Protein AF-A0A2H5WT44-F1 (afdb_monomer_lite)

Sequence (121 aa):
MTRNGTIPGVSQTEDEREITFDIVAKSPTGRYFAIEVSFQVTTNSVIERKAGQAQSRYNKLHQLGHKIAYVIDGAGNLEREAALRTICEYSDCTAAFSPEELELLVKFLEQHGGDEDGTLE

Radius of gyration: 14.35 Å; chains: 1; bounding box: 29×36×39 Å

pLDDT: mean 83.46, std 14.17, range [35.59, 95.69]

Secondary structure (DSSP, 8-state):
-EEEEEEEEEESSTT--EEEEEEEEE-TTS-EEEEEEE-TT--HHHHHHHHHHHHHHHHHHHHTT-EEEEEETTGGG-S-HHHHHHHHHT-SEEE-SSHHHHHHHHHHHHHHHS-TT----

Structure (mmCIF, N/CA/C/O backbone):
data_AF-A0A2H5WT44-F1
#
_entry.id   AF-A0A2H5WT44-F1
#
loop_
_atom_site.group_PDB
_atom_site.id
_atom_site.type_symbol
_atom_site.label_atom_id
_atom_site.label_alt_id
_atom_site.label_comp_id
_atom_site.label_asym_id
_atom_site.label_entity_id
_atom_site.label_seq_id
_atom_site.pdbx_PDB_ins_code
_atom_site.Cartn_x
_atom_site.Cartn_y
_atom_site.Cartn_z
_atom_site.occupancy
_atom_site.B_iso_or_equiv
_atom_site.auth_seq_id
_atom_site.auth_comp_id
_atom_site.auth_asym_id
_atom_site.auth_atom_id
_atom_site.pdbx_PDB_model_num
ATOM 1 N N . MET A 1 1 ? -12.727 -7.910 2.362 1.00 82.81 1 MET A N 1
ATOM 2 C CA . MET A 1 1 ? -11.852 -7.071 1.513 1.00 82.81 1 MET A CA 1
ATOM 3 C C . MET A 1 1 ? -12.669 -6.501 0.368 1.00 82.81 1 MET A C 1
ATOM 5 O O . MET A 1 1 ? -13.545 -7.201 -0.130 1.00 82.81 1 MET A O 1
ATOM 9 N N . THR A 1 2 ? -12.369 -5.275 -0.050 1.00 90.56 2 THR A N 1
ATOM 10 C CA . THR A 1 2 ? -13.047 -4.555 -1.138 1.00 90.56 2 THR A CA 1
ATOM 11 C C . THR A 1 2 ? -12.015 -4.155 -2.188 1.00 90.56 2 THR A C 1
ATOM 13 O O . THR A 1 2 ? -10.960 -3.639 -1.834 1.00 90.56 2 THR A O 1
ATOM 16 N N . ARG A 1 3 ? -12.294 -4.402 -3.473 1.00 91.62 3 ARG A N 1
ATOM 17 C CA . ARG A 1 3 ? -11.449 -3.943 -4.593 1.00 91.62 3 ARG A CA 1
ATOM 18 C C . ARG A 1 3 ? -11.854 -2.533 -5.008 1.00 91.62 3 ARG A C 1
ATOM 20 O O . ARG A 1 3 ? -13.050 -2.250 -5.002 1.00 91.62 3 ARG A O 1
ATOM 27 N N . ASN A 1 4 ? -10.894 -1.700 -5.412 1.00 91.00 4 ASN A N 1
ATOM 28 C CA . ASN A 1 4 ? -11.108 -0.283 -5.736 1.00 91.00 4 ASN A CA 1
ATOM 29 C C . ASN A 1 4 ? -11.903 0.425 -4.625 1.00 91.00 4 ASN A C 1
ATOM 31 O O . ASN A 1 4 ? -12.910 1.084 -4.881 1.00 91.00 4 ASN A O 1
ATOM 35 N N . GLY A 1 5 ? -11.503 0.174 -3.377 1.00 90.50 5 GLY A N 1
ATOM 36 C CA . GLY A 1 5 ? -12.227 0.602 -2.186 1.00 90.50 5 GLY A CA 1
ATOM 37 C C . GLY A 1 5 ? -11.738 1.944 -1.659 1.00 90.50 5 GLY A C 1
ATOM 38 O O . GLY A 1 5 ? -10.618 2.366 -1.942 1.00 90.50 5 GLY A O 1
ATOM 39 N N . THR A 1 6 ? -12.569 2.583 -0.846 1.00 93.56 6 THR A N 1
ATOM 40 C CA . THR A 1 6 ? -12.208 3.767 -0.064 1.00 93.56 6 THR A CA 1
ATOM 41 C C . THR A 1 6 ? -12.127 3.423 1.420 1.00 93.56 6 THR A C 1
ATOM 43 O O . THR A 1 6 ? -12.615 2.377 1.861 1.00 93.56 6 THR A O 1
ATOM 46 N N . ILE A 1 7 ? -11.464 4.285 2.191 1.00 91.06 7 ILE A N 1
ATOM 47 C CA . ILE A 1 7 ? -11.394 4.181 3.650 1.00 91.06 7 ILE A CA 1
ATOM 48 C C . ILE A 1 7 ? -12.067 5.426 4.244 1.00 91.06 7 ILE A C 1
ATOM 50 O O . ILE A 1 7 ? -11.625 6.535 3.926 1.00 91.06 7 ILE A O 1
ATOM 54 N N . PRO A 1 8 ? -13.082 5.259 5.116 1.00 89.19 8 PRO A N 1
ATOM 55 C CA . PRO A 1 8 ? -13.763 6.368 5.775 1.00 89.19 8 PRO A CA 1
ATOM 56 C C . PRO A 1 8 ? -12.805 7.349 6.447 1.00 89.19 8 PRO A C 1
ATOM 58 O O . PRO A 1 8 ? -11.962 6.950 7.248 1.00 89.19 8 PRO A O 1
ATOM 61 N N . GLY A 1 9 ? -12.945 8.635 6.125 1.00 85.94 9 GLY A N 1
ATOM 62 C CA . GLY A 1 9 ? -12.125 9.711 6.696 1.00 85.94 9 GLY A CA 1
ATOM 63 C C . GLY A 1 9 ? -10.752 9.901 6.040 1.00 85.94 9 GLY A C 1
ATOM 64 O O . GLY A 1 9 ? -10.016 10.809 6.425 1.00 85.94 9 GLY A O 1
ATOM 65 N N . VAL A 1 10 ? -10.400 9.100 5.027 1.00 88.19 10 VAL A N 1
ATOM 66 C CA . VAL A 1 10 ? -9.154 9.250 4.261 1.00 88.19 10 VAL A CA 1
ATOM 67 C C . VAL A 1 10 ? -9.458 9.898 2.910 1.00 88.19 10 VAL A C 1
ATOM 69 O O . VAL A 1 10 ? -9.705 9.206 1.926 1.00 88.19 10 VAL A O 1
ATOM 72 N N . SER A 1 11 ? -9.402 11.232 2.840 1.00 85.75 11 SER A N 1
ATOM 73 C CA . SER A 1 11 ? -9.749 12.003 1.628 1.00 85.75 11 SER A CA 1
ATOM 74 C C . SER A 1 11 ? -8.551 12.684 0.972 1.00 85.75 11 SER A C 1
ATOM 76 O O . SER A 1 11 ? -7.572 13.019 1.636 1.00 85.75 11 SER A O 1
ATOM 78 N N . GLN A 1 12 ? -8.584 12.868 -0.354 1.00 68.88 12 GLN A N 1
ATOM 79 C CA . GLN A 1 12 ? -7.476 13.434 -1.137 1.00 68.88 12 GLN A CA 1
ATOM 80 C C . GLN A 1 12 ? -7.317 14.946 -0.909 1.00 68.88 12 GLN A C 1
ATOM 82 O O . GLN A 1 12 ? -6.188 15.424 -0.784 1.00 68.88 12 GLN A O 1
ATOM 87 N N . THR A 1 13 ? -8.429 15.667 -0.790 1.00 67.81 13 THR A N 1
ATOM 88 C CA . THR A 1 13 ? -8.531 17.123 -0.600 1.00 67.81 13 THR A CA 1
ATOM 89 C C . THR A 1 13 ? -9.535 17.441 0.515 1.00 67.81 13 THR A C 1
ATOM 91 O O . THR A 1 13 ? -10.256 1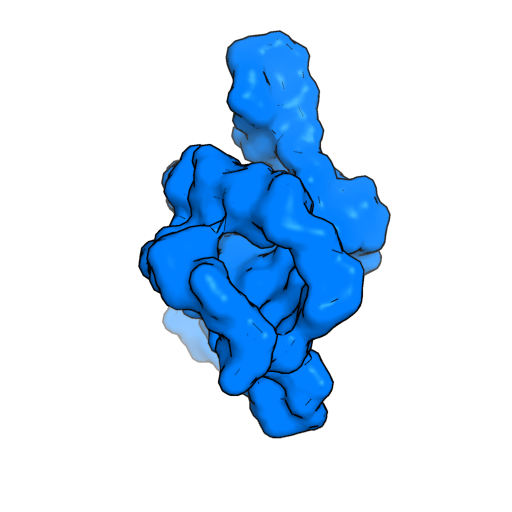6.551 0.959 1.00 67.81 13 THR A O 1
ATOM 94 N N . GLU A 1 14 ? -9.605 18.705 0.950 1.00 61.91 14 GLU A N 1
ATOM 95 C CA . GLU A 1 14 ? -10.660 19.201 1.862 1.00 61.91 14 GLU A CA 1
ATOM 96 C C . GLU A 1 14 ? -12.079 19.036 1.279 1.00 61.91 14 GLU A C 1
ATOM 98 O O . GLU A 1 14 ? -13.050 19.028 2.020 1.00 61.91 14 GLU A O 1
ATOM 103 N N . ASP A 1 15 ? -12.185 18.809 -0.036 1.00 61.47 15 ASP A N 1
ATOM 104 C CA . ASP A 1 15 ? -13.411 18.536 -0.809 1.00 61.47 15 ASP A CA 1
ATOM 105 C C . ASP A 1 15 ? -14.020 17.129 -0.551 1.00 61.47 15 ASP A C 1
ATOM 107 O O . ASP A 1 15 ? -14.714 16.572 -1.400 1.00 61.47 15 ASP A O 1
ATOM 111 N N . GLU A 1 16 ? -13.686 16.510 0.586 1.00 66.69 16 GLU A N 1
ATOM 112 C CA . GLU A 1 16 ? -14.190 15.232 1.127 1.00 66.69 16 GLU A CA 1
ATOM 113 C C . GLU A 1 16 ? -14.045 13.972 0.252 1.00 66.69 16 GLU A C 1
ATOM 115 O O . GLU A 1 16 ? -14.323 12.872 0.726 1.00 66.69 16 GLU A O 1
ATOM 120 N N . ARG A 1 17 ? -13.536 14.056 -0.984 1.00 78.94 17 ARG A N 1
ATOM 121 C CA . ARG A 1 17 ? -13.380 12.875 -1.853 1.00 78.94 17 ARG A CA 1
ATOM 122 C C . ARG A 1 17 ? -12.393 11.874 -1.274 1.00 78.94 17 ARG A C 1
ATOM 124 O O . ARG A 1 17 ? -11.184 12.127 -1.243 1.00 78.94 17 ARG A O 1
ATOM 131 N N . GLU A 1 18 ? -12.921 10.731 -0.862 1.00 85.31 18 GLU A N 1
ATOM 132 C CA . GLU A 1 18 ? -12.133 9.638 -0.312 1.00 85.31 18 GLU A CA 1
ATOM 133 C C . GLU A 1 18 ? -11.120 9.108 -1.332 1.00 85.31 18 GLU A C 1
ATOM 135 O O . GLU A 1 18 ? -11.389 9.004 -2.533 1.00 85.31 18 GLU A O 1
ATOM 140 N N . ILE A 1 19 ? -9.931 8.769 -0.844 1.00 88.75 19 ILE A N 1
ATOM 141 C CA . ILE A 1 19 ? -8.877 8.168 -1.650 1.00 88.75 19 ILE A CA 1
ATOM 142 C C . ILE A 1 19 ? -9.297 6.739 -1.988 1.00 88.75 19 ILE A C 1
ATOM 144 O O . ILE A 1 19 ? -9.630 5.949 -1.105 1.00 88.75 19 ILE A O 1
ATOM 148 N N . THR A 1 20 ? -9.254 6.402 -3.275 1.00 91.19 20 THR A N 1
ATOM 149 C CA . THR A 1 20 ? -9.430 5.025 -3.734 1.00 91.19 20 THR A CA 1
ATOM 150 C C . THR A 1 20 ? -8.099 4.284 -3.693 1.00 91.19 20 THR A C 1
ATOM 152 O O . THR A 1 20 ? -7.085 4.791 -4.182 1.00 91.19 20 THR A O 1
ATOM 155 N N . PHE A 1 21 ? -8.134 3.073 -3.149 1.00 93.12 21 PHE A N 1
ATOM 156 C CA . PHE A 1 21 ? -7.023 2.131 -3.116 1.00 93.12 21 PHE A CA 1
ATOM 157 C C . PHE A 1 21 ? -7.364 0.886 -3.932 1.00 93.12 21 PHE A C 1
ATOM 159 O O . PHE A 1 21 ? -8.533 0.494 -4.004 1.00 93.12 21 PHE A O 1
ATOM 166 N N . ASP A 1 22 ? -6.351 0.238 -4.512 1.00 92.38 22 ASP A N 1
ATOM 167 C CA . ASP A 1 22 ? -6.552 -0.975 -5.321 1.00 92.38 22 ASP A CA 1
ATOM 168 C C . ASP A 1 22 ? -7.305 -2.057 -4.521 1.00 92.38 22 ASP A C 1
ATOM 170 O O . ASP A 1 22 ? -8.256 -2.672 -5.017 1.00 92.38 22 ASP A O 1
ATOM 174 N N . ILE A 1 23 ? -6.923 -2.259 -3.255 1.00 94.56 23 ILE A N 1
ATOM 175 C CA . ILE A 1 23 ? -7.599 -3.155 -2.314 1.00 94.56 23 ILE A CA 1
ATOM 176 C C . ILE A 1 23 ? -7.673 -2.491 -0.934 1.00 94.56 23 ILE A C 1
ATOM 178 O O . ILE A 1 23 ? -6.712 -1.896 -0.454 1.00 94.56 23 ILE A O 1
ATOM 182 N N . VAL A 1 24 ? -8.815 -2.645 -0.266 1.00 95.19 24 VAL A N 1
ATOM 183 C CA . VAL A 1 24 ? -9.013 -2.273 1.139 1.00 95.19 24 VAL A CA 1
ATOM 184 C C . VAL A 1 24 ? -9.393 -3.513 1.943 1.00 95.19 24 VAL A C 1
ATOM 186 O O . VAL A 1 24 ? -10.373 -4.206 1.639 1.00 95.19 24 VAL A O 1
ATOM 189 N N . ALA A 1 25 ? -8.630 -3.798 2.992 1.00 93.50 25 ALA A N 1
ATOM 190 C CA . ALA A 1 25 ? -8.973 -4.785 4.007 1.00 93.50 25 ALA A CA 1
ATOM 191 C C . ALA A 1 25 ? -9.381 -4.085 5.306 1.00 93.50 25 ALA A C 1
ATOM 193 O O . ALA A 1 25 ? -8.936 -2.977 5.589 1.00 93.50 25 ALA A O 1
ATOM 194 N N . LYS A 1 26 ? -10.238 -4.738 6.090 1.00 93.31 26 LYS A N 1
ATOM 195 C CA . LYS A 1 26 ? -10.661 -4.274 7.410 1.00 93.31 26 LYS A CA 1
ATOM 196 C C . LYS A 1 26 ? -10.472 -5.424 8.388 1.00 93.31 26 LYS A C 1
ATOM 198 O O . LYS A 1 26 ? -10.946 -6.523 8.099 1.00 93.31 26 LYS A O 1
ATOM 203 N N . SER A 1 27 ? -9.778 -5.181 9.493 1.00 90.00 27 SER A N 1
ATOM 204 C CA . SER A 1 27 ? -9.652 -6.155 10.573 1.00 90.00 27 SER A CA 1
ATOM 205 C C . SER A 1 27 ? -10.958 -6.290 11.364 1.00 90.00 27 SER A C 1
ATOM 207 O O . SER A 1 27 ? -11.795 -5.378 11.333 1.00 90.00 27 SER A O 1
ATOM 209 N N . PRO A 1 28 ? -11.124 -7.378 12.136 1.00 85.75 28 PRO A N 1
ATOM 210 C CA . PRO A 1 28 ? -12.213 -7.502 13.107 1.00 85.75 28 PRO A CA 1
ATOM 211 C C . PRO A 1 28 ? -12.260 -6.338 14.110 1.00 85.75 28 PRO A C 1
ATOM 213 O O . PRO A 1 28 ? -13.340 -5.870 14.460 1.00 85.75 28 PRO A O 1
ATOM 216 N N . THR A 1 29 ? -11.093 -5.802 14.480 1.00 85.44 29 THR A N 1
ATOM 217 C CA . THR A 1 29 ? -10.917 -4.662 15.400 1.00 85.44 29 THR A CA 1
ATOM 218 C C . THR A 1 29 ? -11.247 -3.300 14.779 1.00 85.44 29 THR A C 1
ATOM 220 O O . THR A 1 29 ? -11.234 -2.274 15.453 1.00 85.44 29 THR A O 1
ATOM 223 N N . GLY A 1 30 ? -11.565 -3.260 13.481 1.00 87.75 30 GLY A N 1
ATOM 224 C CA . GLY A 1 30 ? -11.973 -2.045 12.780 1.00 87.75 30 GLY A CA 1
ATOM 225 C C . GLY A 1 30 ? -10.840 -1.245 12.133 1.00 87.75 30 GLY A C 1
ATOM 226 O O . GLY A 1 30 ? -11.122 -0.211 11.526 1.00 87.75 30 GLY A O 1
ATOM 227 N N . ARG A 1 31 ? -9.591 -1.723 12.189 1.00 91.94 31 ARG A N 1
ATOM 228 C CA . ARG A 1 31 ? -8.442 -1.124 11.494 1.00 91.94 31 ARG A CA 1
ATOM 229 C C . ARG A 1 31 ? -8.513 -1.411 9.995 1.00 91.94 31 ARG A C 1
ATOM 231 O O . ARG A 1 31 ? -8.768 -2.541 9.582 1.00 91.94 31 ARG A O 1
ATOM 238 N N . TYR A 1 32 ? -8.252 -0.396 9.174 1.00 94.88 32 TYR A N 1
ATOM 239 C CA . TYR A 1 32 ? -8.163 -0.564 7.726 1.00 94.88 32 TYR A CA 1
ATOM 240 C C . TYR A 1 32 ? -6.718 -0.750 7.260 1.00 94.88 32 TYR A C 1
ATOM 242 O O . TYR A 1 32 ? -5.783 -0.156 7.803 1.00 94.88 32 TYR A O 1
ATOM 250 N N . PHE A 1 33 ? -6.569 -1.544 6.204 1.00 95.56 33 PHE A N 1
ATOM 251 C CA . PHE A 1 33 ? -5.333 -1.726 5.457 1.00 95.56 33 PHE A CA 1
ATOM 252 C C . PHE A 1 33 ? -5.591 -1.362 4.003 1.00 95.56 33 PHE A C 1
ATOM 254 O O . PHE A 1 33 ? -6.378 -2.026 3.321 1.00 95.56 33 PHE A O 1
ATOM 261 N N . ALA A 1 34 ? -4.937 -0.307 3.537 1.00 95.44 34 ALA A N 1
ATOM 262 C CA . ALA A 1 34 ? -4.854 0.005 2.121 1.00 95.44 34 ALA A CA 1
ATOM 263 C C . ALA A 1 34 ? -3.759 -0.854 1.486 1.00 95.44 34 ALA A C 1
ATOM 265 O O . ALA A 1 34 ? -2.654 -0.930 2.014 1.00 95.44 34 ALA A O 1
ATOM 266 N N . ILE A 1 35 ? -4.046 -1.489 0.356 1.00 95.25 35 ILE A N 1
ATOM 267 C CA . ILE A 1 35 ? -3.068 -2.283 -0.385 1.00 95.25 35 ILE A CA 1
ATOM 268 C C . ILE A 1 35 ? -3.058 -1.779 -1.824 1.00 95.25 35 ILE A C 1
ATOM 270 O O . ILE A 1 35 ? -4.088 -1.760 -2.499 1.00 95.25 35 ILE A O 1
ATOM 274 N N . GLU A 1 36 ? -1.885 -1.364 -2.280 1.00 93.31 36 GLU A N 1
ATOM 275 C CA . GLU A 1 36 ? -1.634 -0.844 -3.621 1.00 93.31 36 GLU A CA 1
ATOM 276 C C . GLU A 1 36 ? -0.771 -1.830 -4.402 1.00 93.31 36 GLU A C 1
ATOM 278 O O . GLU A 1 36 ? 0.262 -2.278 -3.917 1.00 93.31 36 GLU A O 1
ATOM 283 N N . VAL A 1 37 ? -1.161 -2.153 -5.632 1.00 89.75 37 VAL A N 1
ATOM 284 C CA . VAL A 1 37 ? -0.475 -3.159 -6.450 1.00 89.75 37 VAL A CA 1
ATOM 285 C C . VAL A 1 37 ? 0.157 -2.493 -7.670 1.00 89.75 37 VAL A C 1
ATOM 287 O O . VAL A 1 37 ? -0.459 -1.655 -8.330 1.00 89.75 37 VAL A O 1
ATOM 290 N N . SER A 1 38 ? 1.412 -2.822 -7.968 1.00 86.19 38 SER A N 1
ATOM 291 C CA . SER A 1 38 ? 2.159 -2.302 -9.119 1.00 86.19 38 SER A CA 1
ATOM 292 C C . SER A 1 38 ? 2.940 -3.432 -9.790 1.00 86.19 38 SER A C 1
ATOM 294 O O . SER A 1 38 ? 3.618 -4.192 -9.110 1.00 86.19 38 SER A O 1
ATOM 296 N N . PHE A 1 39 ? 2.864 -3.545 -11.119 1.00 74.81 39 PHE A N 1
ATOM 297 C CA . PHE A 1 39 ? 3.500 -4.630 -11.887 1.00 74.81 39 PHE A CA 1
ATOM 298 C C . PHE A 1 39 ? 4.599 -4.126 -12.832 1.00 74.81 39 PHE A C 1
ATOM 300 O O . PHE A 1 39 ? 4.599 -2.960 -13.214 1.00 74.81 39 PHE A O 1
ATOM 307 N N . GLN A 1 40 ? 5.481 -5.010 -13.299 1.00 58.62 40 GLN A N 1
ATOM 308 C CA . GLN A 1 40 ? 6.625 -4.692 -14.171 1.00 58.62 40 GLN A CA 1
ATOM 309 C C . GLN A 1 40 ? 6.252 -4.011 -15.511 1.00 58.62 40 GLN A C 1
ATOM 311 O O . GLN A 1 40 ? 7.064 -3.300 -16.096 1.00 58.62 40 GLN A O 1
ATOM 316 N N . VAL A 1 41 ? 5.005 -4.174 -15.976 1.00 59.88 41 VAL A N 1
ATOM 317 C CA . VAL A 1 41 ? 4.444 -3.503 -17.172 1.00 59.88 41 VAL A CA 1
ATOM 318 C C . VAL A 1 41 ? 3.843 -2.120 -16.884 1.00 59.88 41 VAL A C 1
ATOM 320 O O . VAL A 1 41 ? 3.281 -1.476 -17.770 1.00 59.88 41 VAL A O 1
ATOM 323 N N . THR A 1 42 ? 3.922 -1.658 -15.639 1.00 69.81 42 THR A N 1
ATOM 324 C CA . THR A 1 42 ? 3.369 -0.371 -15.221 1.00 69.81 42 THR A CA 1
ATOM 325 C C . THR A 1 42 ? 4.171 0.766 -15.848 1.00 69.81 42 THR A C 1
ATOM 327 O O . THR A 1 42 ? 5.400 0.791 -15.788 1.00 69.81 42 THR A O 1
ATOM 330 N N . THR A 1 43 ? 3.479 1.735 -16.449 1.00 71.81 43 THR A N 1
ATOM 331 C CA . THR A 1 43 ? 4.134 2.884 -17.080 1.00 71.81 43 THR A CA 1
ATOM 332 C C . THR A 1 43 ? 4.882 3.728 -16.045 1.00 71.81 43 THR A C 1
ATOM 334 O O . THR A 1 43 ? 4.463 3.836 -14.890 1.00 71.81 43 THR A O 1
ATOM 337 N N . ASN A 1 44 ? 5.957 4.403 -16.470 1.00 75.12 44 ASN A N 1
ATOM 338 C CA . ASN A 1 44 ? 6.756 5.308 -15.628 1.00 75.12 44 ASN A CA 1
ATOM 339 C C . ASN A 1 44 ? 5.859 6.297 -14.877 1.00 75.12 44 ASN A C 1
ATOM 341 O O . ASN A 1 44 ? 6.011 6.502 -13.680 1.00 75.12 44 ASN A O 1
ATOM 345 N N . SER A 1 45 ? 4.866 6.844 -15.578 1.00 79.88 45 SER A N 1
ATOM 346 C CA . SER A 1 45 ? 3.908 7.802 -15.032 1.00 79.88 45 SER A CA 1
ATOM 347 C C . SER A 1 45 ? 3.081 7.257 -13.868 1.00 79.88 45 SER A C 1
ATOM 349 O O . SER A 1 45 ? 2.726 8.023 -12.977 1.00 79.88 45 SER A O 1
ATOM 351 N N . VAL A 1 46 ? 2.765 5.960 -13.840 1.00 81.94 46 VAL A N 1
ATOM 352 C CA . VAL A 1 46 ? 1.984 5.370 -12.747 1.00 81.94 46 VAL A CA 1
ATOM 353 C C . VAL A 1 46 ? 2.860 5.152 -11.517 1.00 81.94 46 VAL A C 1
ATOM 355 O O . VAL A 1 46 ? 2.408 5.469 -10.419 1.00 81.94 46 VAL A O 1
ATOM 358 N N . ILE A 1 47 ? 4.101 4.686 -11.686 1.00 83.00 47 ILE A N 1
ATOM 359 C CA . ILE A 1 47 ? 5.047 4.528 -10.569 1.00 83.00 47 ILE A CA 1
ATOM 360 C C . ILE A 1 47 ? 5.382 5.887 -9.948 1.00 83.00 47 ILE A C 1
ATOM 362 O O . ILE A 1 47 ? 5.248 6.046 -8.739 1.00 83.00 47 ILE A O 1
ATOM 366 N N . GLU A 1 48 ? 5.702 6.893 -10.764 1.00 86.25 48 GLU A N 1
ATOM 367 C CA . GLU A 1 48 ? 5.960 8.261 -10.291 1.00 86.25 48 GLU A CA 1
ATOM 368 C C . GLU A 1 48 ? 4.735 8.861 -9.589 1.00 86.25 48 GLU A C 1
ATOM 370 O O . GLU A 1 48 ? 4.848 9.483 -8.534 1.00 86.25 48 GLU A O 1
ATOM 375 N N . ARG A 1 49 ? 3.528 8.621 -10.120 1.00 87.00 49 ARG A N 1
ATOM 376 C CA . ARG A 1 49 ? 2.285 9.063 -9.476 1.00 87.00 49 ARG A CA 1
ATOM 377 C C . ARG A 1 49 ? 2.076 8.394 -8.119 1.00 87.00 49 ARG A C 1
ATOM 379 O O . ARG A 1 49 ? 1.679 9.078 -7.180 1.00 87.00 49 ARG A O 1
ATOM 386 N N . LYS A 1 50 ? 2.300 7.080 -8.008 1.00 87.56 50 LYS A N 1
ATOM 387 C CA . LYS A 1 50 ? 2.171 6.358 -6.733 1.00 87.56 50 LYS A CA 1
ATOM 388 C C . LYS A 1 50 ? 3.222 6.847 -5.732 1.00 87.56 50 LYS A C 1
ATOM 390 O O . LYS A 1 50 ? 2.853 7.186 -4.613 1.00 87.56 50 LYS A O 1
ATOM 395 N N . ALA A 1 51 ? 4.475 7.015 -6.155 1.00 88.69 51 ALA A N 1
ATOM 396 C CA . ALA A 1 51 ? 5.543 7.576 -5.328 1.00 88.69 51 ALA A CA 1
ATOM 397 C C . ALA A 1 51 ? 5.217 8.993 -4.829 1.00 88.69 51 ALA A C 1
ATOM 399 O O . ALA A 1 51 ? 5.280 9.251 -3.629 1.00 88.69 51 ALA A O 1
ATOM 400 N N . GLY A 1 52 ? 4.756 9.883 -5.713 1.00 89.56 52 GLY A N 1
ATOM 401 C CA . GLY A 1 52 ? 4.348 11.244 -5.351 1.00 89.56 52 GLY A CA 1
ATOM 402 C C . GLY A 1 52 ? 3.151 11.313 -4.394 1.00 89.56 52 GLY A C 1
ATOM 403 O O . GLY A 1 52 ? 2.946 12.331 -3.738 1.00 89.56 52 GLY A O 1
ATOM 404 N N . GLN A 1 53 ? 2.361 10.241 -4.284 1.00 90.38 53 GLN A N 1
ATOM 405 C CA . GLN A 1 53 ? 1.223 10.151 -3.363 1.00 90.38 53 GLN A CA 1
ATOM 406 C C . GLN A 1 53 ? 1.531 9.357 -2.087 1.00 90.38 53 GLN A C 1
ATOM 408 O O . GLN A 1 53 ? 0.763 9.460 -1.126 1.00 90.38 53 GLN A O 1
ATOM 413 N N . ALA A 1 54 ? 2.620 8.584 -2.059 1.00 91.88 54 ALA A N 1
ATOM 414 C CA . ALA A 1 54 ? 2.895 7.605 -1.013 1.00 91.88 54 ALA A CA 1
ATOM 415 C C . ALA A 1 54 ? 2.961 8.252 0.377 1.00 91.88 54 ALA A C 1
ATOM 417 O O . ALA A 1 54 ? 2.220 7.848 1.271 1.00 91.88 54 ALA A O 1
ATOM 418 N N . GLN A 1 55 ? 3.729 9.335 0.525 1.00 94.00 55 GLN A N 1
ATOM 419 C CA . GLN A 1 55 ? 3.858 10.060 1.794 1.00 94.00 55 GLN A CA 1
ATOM 420 C C . GLN A 1 55 ? 2.518 10.601 2.310 1.00 94.00 55 GLN A C 1
ATOM 422 O O . GLN A 1 55 ? 2.187 10.449 3.485 1.00 94.00 55 GLN A O 1
ATOM 427 N N . SER A 1 56 ? 1.719 11.226 1.438 1.00 92.06 56 SER A N 1
ATOM 428 C CA . SER A 1 56 ? 0.424 11.791 1.838 1.00 92.06 56 SER A CA 1
ATOM 429 C C . SER A 1 56 ? -0.544 10.702 2.301 1.00 92.06 56 SER A C 1
ATOM 431 O O . SER A 1 56 ? -1.202 10.859 3.329 1.00 92.06 56 SER A O 1
ATOM 433 N N . ARG A 1 57 ? -0.603 9.582 1.570 1.00 92.81 57 ARG A N 1
ATOM 434 C CA . ARG A 1 57 ? -1.449 8.429 1.907 1.00 92.81 57 ARG A CA 1
ATOM 435 C C . ARG A 1 57 ? -1.021 7.787 3.222 1.00 92.81 57 ARG A C 1
ATOM 437 O O . ARG A 1 57 ? -1.872 7.556 4.074 1.00 92.81 57 ARG A O 1
ATOM 444 N N . TYR A 1 58 ? 0.279 7.564 3.392 1.00 94.12 58 TYR A N 1
ATOM 445 C CA . TYR A 1 58 ? 0.866 7.020 4.612 1.00 94.12 58 TYR A CA 1
ATOM 446 C C . TYR A 1 58 ? 0.494 7.868 5.833 1.00 94.12 58 TYR A C 1
ATOM 448 O O . TYR A 1 58 ? -0.119 7.366 6.772 1.00 94.12 58 TYR A O 1
ATOM 456 N N . ASN A 1 59 ? 0.748 9.180 5.772 1.00 93.31 59 ASN A N 1
ATOM 457 C CA . ASN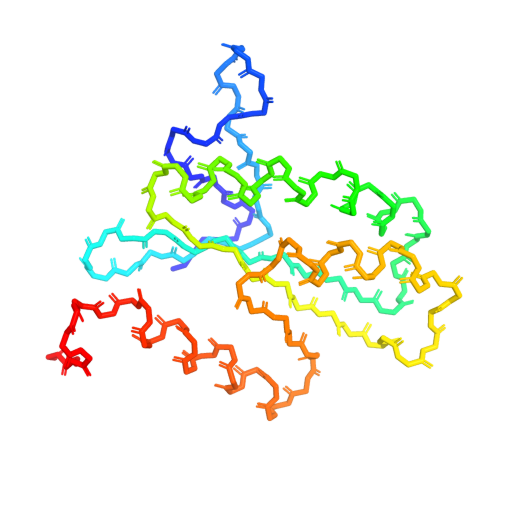 A 1 59 ? 0.449 10.095 6.873 1.00 93.31 59 ASN A CA 1
ATOM 458 C C . ASN A 1 59 ? -1.046 10.116 7.223 1.00 93.31 59 ASN A C 1
ATOM 460 O O . ASN A 1 59 ? -1.399 10.038 8.397 1.00 93.31 59 ASN A O 1
ATOM 464 N N . LYS A 1 60 ? -1.930 10.187 6.219 1.00 92.19 60 LYS A N 1
ATOM 465 C CA . LYS A 1 60 ? -3.387 10.209 6.436 1.00 92.19 60 LYS A CA 1
ATOM 466 C C . LYS A 1 60 ? -3.901 8.915 7.061 1.00 92.19 60 LYS A C 1
ATOM 468 O O . LYS A 1 60 ? -4.738 8.961 7.955 1.00 92.19 60 LYS A O 1
ATOM 473 N N . LEU A 1 61 ? -3.393 7.767 6.617 1.00 92.62 61 LEU A N 1
ATOM 474 C CA . LEU A 1 61 ? -3.776 6.476 7.187 1.00 92.62 61 LEU A CA 1
ATOM 475 C C . LEU A 1 61 ? -3.280 6.337 8.626 1.00 92.62 61 LEU A C 1
ATOM 477 O O . LEU A 1 61 ? -4.054 5.956 9.502 1.00 92.62 61 LEU A O 1
ATOM 481 N N . HIS A 1 62 ? -2.030 6.709 8.897 1.00 93.62 62 HIS A N 1
ATOM 482 C CA . HIS A 1 62 ? -1.454 6.605 10.240 1.00 93.62 62 HIS A CA 1
ATOM 483 C C . HIS A 1 62 ? -2.118 7.539 11.248 1.00 93.62 62 HIS A C 1
ATOM 485 O O . HIS A 1 62 ? -2.309 7.140 12.394 1.00 93.62 62 HIS A O 1
ATOM 491 N N . GLN A 1 63 ? -2.552 8.729 10.825 1.00 91.44 63 GLN A N 1
ATOM 492 C CA . GLN A 1 63 ? -3.342 9.638 11.666 1.00 91.44 63 GLN A CA 1
ATOM 493 C C . GLN A 1 63 ? -4.652 9.012 12.170 1.00 91.44 63 GLN A C 1
ATOM 495 O O . GLN A 1 63 ? -5.130 9.387 13.236 1.00 91.44 63 GLN A O 1
ATOM 500 N N . LEU A 1 64 ? -5.209 8.043 11.437 1.00 90.56 64 LEU A N 1
ATOM 501 C CA . LEU A 1 64 ? -6.426 7.311 11.804 1.00 90.56 64 LEU A CA 1
ATOM 502 C C . LEU A 1 64 ? -6.135 5.909 12.371 1.00 90.56 64 LEU A C 1
ATOM 504 O O . LEU A 1 64 ? -7.047 5.106 12.559 1.00 90.56 64 LEU A O 1
ATOM 508 N N . GLY A 1 6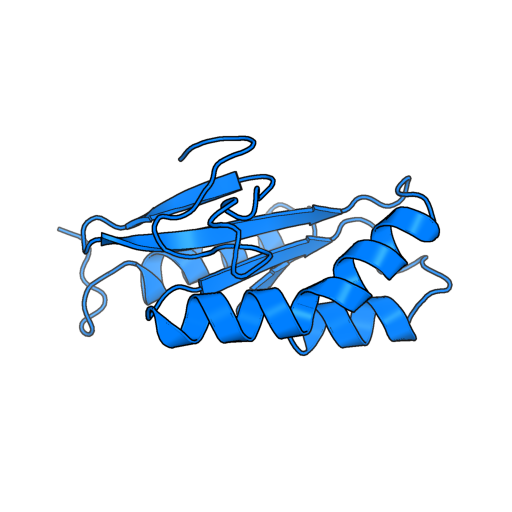5 ? -4.865 5.582 12.634 1.00 91.50 65 GLY A N 1
ATOM 509 C CA . GLY A 1 65 ? -4.457 4.265 13.131 1.00 91.50 65 GLY A CA 1
ATOM 510 C C . GLY A 1 65 ? -4.601 3.139 12.101 1.00 91.50 65 GLY A C 1
ATOM 511 O O . GLY A 1 65 ? -4.736 1.973 12.477 1.00 91.50 65 GLY A O 1
ATOM 512 N N . HIS A 1 66 ? -4.618 3.474 10.810 1.00 94.38 66 HIS A N 1
ATOM 513 C CA . HIS A 1 66 ? -4.675 2.550 9.675 1.00 94.38 66 HIS A CA 1
ATOM 514 C C . HIS A 1 66 ? -3.289 2.345 9.061 1.00 94.38 66 HIS A C 1
ATOM 516 O O . HIS A 1 66 ? -2.330 3.032 9.413 1.00 94.38 66 HIS A O 1
ATOM 522 N N . LYS A 1 67 ? -3.179 1.376 8.153 1.00 95.25 67 LYS A N 1
ATOM 523 C CA . LYS A 1 67 ? -1.903 0.938 7.577 1.00 95.25 67 LYS A CA 1
ATOM 524 C C . LYS A 1 67 ? -1.959 0.882 6.054 1.00 95.25 67 LYS A C 1
ATOM 526 O O . LYS A 1 67 ? -3.039 0.728 5.480 1.00 95.25 67 LYS A O 1
ATOM 531 N N . ILE A 1 68 ? -0.804 1.000 5.404 1.00 95.69 68 ILE A N 1
ATOM 532 C CA . ILE A 1 68 ? -0.670 0.872 3.950 1.00 95.69 68 ILE A CA 1
ATOM 533 C C . ILE A 1 68 ? 0.413 -0.132 3.575 1.00 95.69 68 ILE A C 1
ATOM 535 O O . ILE A 1 68 ? 1.514 -0.101 4.115 1.00 95.69 68 ILE A O 1
ATOM 539 N N . ALA A 1 69 ? 0.101 -0.995 2.616 1.00 95.44 69 ALA A N 1
ATOM 540 C CA . ALA A 1 69 ? 1.035 -1.940 2.033 1.00 95.44 69 ALA A CA 1
ATOM 541 C C . ALA A 1 69 ? 1.118 -1.761 0.514 1.00 95.44 69 ALA A C 1
ATOM 543 O O . ALA A 1 69 ? 0.138 -1.397 -0.142 1.00 95.44 69 ALA A O 1
ATOM 544 N N . TYR A 1 70 ? 2.285 -2.058 -0.049 1.00 93.12 70 TYR A N 1
ATOM 545 C CA . TYR A 1 70 ? 2.512 -2.048 -1.489 1.00 93.12 70 TYR A CA 1
ATOM 546 C C . TYR A 1 70 ? 2.976 -3.421 -1.961 1.00 93.12 70 TYR A C 1
ATOM 548 O O . TYR A 1 70 ? 3.945 -3.975 -1.452 1.00 93.12 70 TYR A O 1
ATOM 556 N N . VAL A 1 71 ? 2.306 -3.954 -2.976 1.00 91.75 71 VAL A N 1
ATOM 557 C CA . VAL A 1 71 ? 2.740 -5.157 -3.684 1.00 91.75 71 VAL A CA 1
ATOM 558 C C . VAL A 1 71 ? 3.378 -4.727 -4.995 1.00 91.75 71 VAL A C 1
ATOM 560 O O . VAL A 1 71 ? 2.711 -4.128 -5.841 1.00 91.75 71 VAL A O 1
ATOM 563 N N . ILE A 1 72 ? 4.671 -4.992 -5.156 1.00 87.56 72 ILE A N 1
ATOM 564 C CA . ILE A 1 72 ? 5.463 -4.536 -6.300 1.00 87.56 72 ILE A CA 1
ATOM 565 C C . ILE A 1 72 ? 6.082 -5.741 -6.996 1.00 87.56 72 ILE A C 1
ATOM 567 O O . ILE A 1 72 ? 7.040 -6.335 -6.511 1.00 87.56 72 ILE A O 1
ATOM 571 N N . ASP A 1 73 ? 5.564 -6.082 -8.168 1.00 81.69 73 ASP A N 1
ATOM 572 C CA . ASP A 1 73 ? 6.152 -7.124 -9.000 1.00 81.69 73 ASP A CA 1
ATOM 573 C C . ASP A 1 73 ? 7.223 -6.563 -9.941 1.00 81.69 73 ASP A C 1
ATOM 575 O O . ASP A 1 73 ? 7.068 -5.486 -10.527 1.00 81.69 73 ASP A O 1
ATOM 579 N N . GLY A 1 74 ? 8.302 -7.323 -10.125 1.00 68.75 74 GLY A N 1
ATOM 580 C CA . GLY A 1 74 ? 9.353 -6.991 -11.080 1.00 68.75 74 GLY A CA 1
ATOM 581 C C . GLY A 1 74 ? 10.306 -5.868 -10.659 1.00 68.75 74 GLY A C 1
ATOM 582 O O . GLY A 1 74 ? 10.945 -5.263 -11.524 1.00 68.75 74 GLY A O 1
ATOM 583 N N . ALA A 1 75 ? 10.444 -5.614 -9.351 1.00 60.81 75 ALA A N 1
ATOM 584 C CA . ALA A 1 75 ? 11.315 -4.577 -8.784 1.00 60.81 75 ALA A CA 1
ATOM 585 C C . ALA A 1 75 ? 12.786 -4.647 -9.250 1.00 60.81 75 ALA A C 1
ATOM 587 O O . ALA A 1 75 ? 13.462 -3.624 -9.305 1.00 60.81 75 ALA A O 1
ATOM 588 N N . GLY A 1 76 ? 13.266 -5.831 -9.650 1.00 55.00 76 GLY A N 1
ATOM 589 C CA . GLY A 1 76 ? 14.649 -6.057 -10.085 1.00 55.00 76 GLY A CA 1
ATOM 590 C C . GLY A 1 76 ? 15.027 -5.527 -11.477 1.00 55.00 76 GLY A C 1
ATOM 591 O O . GLY A 1 76 ? 16.194 -5.622 -11.835 1.00 55.00 76 GLY A O 1
ATOM 592 N N . ASN A 1 77 ? 14.086 -4.989 -12.268 1.00 53.50 77 ASN A N 1
ATOM 593 C CA . ASN A 1 77 ? 14.358 -4.485 -13.630 1.00 53.50 77 ASN A CA 1
ATOM 594 C C . ASN A 1 77 ? 13.820 -3.059 -13.874 1.00 53.50 77 ASN A C 1
ATOM 596 O O . ASN A 1 77 ? 13.521 -2.678 -15.005 1.00 53.50 77 ASN A O 1
ATOM 600 N N . LEU A 1 78 ? 13.612 -2.286 -12.805 1.00 58.53 78 LEU A N 1
ATOM 601 C CA . LEU A 1 78 ? 13.014 -0.956 -12.877 1.00 58.53 78 LEU A CA 1
ATOM 602 C C . LEU A 1 78 ? 14.100 0.124 -12.835 1.00 58.53 78 LEU A C 1
ATOM 604 O O . LEU A 1 78 ? 14.772 0.304 -11.829 1.00 58.53 78 LEU A O 1
ATOM 608 N N . GLU A 1 79 ? 14.191 0.929 -13.892 1.00 60.22 79 GLU A N 1
ATOM 609 C CA . GLU A 1 79 ? 15.094 2.092 -14.006 1.00 60.22 79 GLU A CA 1
ATOM 610 C C . GLU A 1 79 ? 14.756 3.254 -13.037 1.00 60.22 79 GLU A C 1
ATOM 612 O O . GLU A 1 79 ? 15.197 4.386 -13.228 1.00 60.22 79 GLU A O 1
ATOM 617 N N . ARG A 1 80 ? 13.892 3.027 -12.039 1.00 69.75 80 ARG A N 1
ATOM 618 C CA . ARG A 1 80 ? 13.263 4.060 -11.191 1.00 69.75 80 ARG A CA 1
ATOM 619 C C . ARG A 1 80 ? 13.433 3.753 -9.714 1.00 69.75 80 ARG A C 1
ATOM 621 O O . ARG A 1 80 ? 12.477 3.753 -8.940 1.00 69.75 80 ARG A O 1
ATOM 628 N N . GLU A 1 81 ? 14.685 3.537 -9.330 1.00 78.19 81 GLU A N 1
ATOM 629 C CA . GLU A 1 81 ? 15.085 3.307 -7.941 1.00 78.19 81 GLU A CA 1
ATOM 630 C C . GLU A 1 81 ? 14.577 4.410 -7.003 1.00 78.19 81 GLU A C 1
ATOM 632 O O . GLU A 1 81 ? 14.122 4.115 -5.904 1.00 78.19 81 GLU A O 1
ATOM 637 N N . ALA A 1 82 ? 14.581 5.674 -7.445 1.00 82.88 82 ALA A N 1
ATOM 638 C CA . ALA A 1 82 ? 14.128 6.800 -6.627 1.00 82.88 82 ALA A CA 1
ATOM 639 C C . ALA A 1 82 ? 12.637 6.706 -6.257 1.00 82.88 82 ALA A C 1
ATOM 641 O O . ALA A 1 82 ? 12.295 6.801 -5.080 1.00 82.88 82 ALA A O 1
ATOM 642 N N . ALA A 1 83 ? 11.762 6.471 -7.239 1.00 83.88 83 ALA A N 1
ATOM 643 C CA . ALA A 1 83 ? 10.324 6.364 -7.010 1.00 83.88 83 ALA A CA 1
ATOM 644 C C . ALA A 1 83 ? 9.971 5.126 -6.170 1.00 83.88 83 ALA A C 1
ATOM 646 O O . ALA A 1 83 ? 9.151 5.210 -5.256 1.00 83.88 8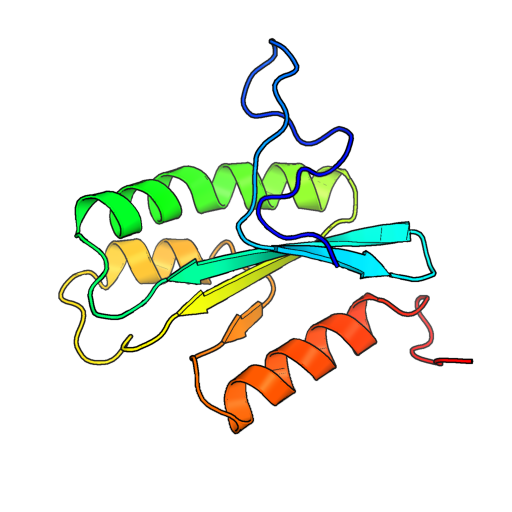3 ALA A O 1
ATOM 647 N N . LEU A 1 84 ? 10.631 3.991 -6.424 1.00 84.69 84 LEU A N 1
ATOM 648 C CA . LEU A 1 84 ? 10.469 2.783 -5.612 1.00 84.69 84 LEU A CA 1
ATOM 649 C C . LEU A 1 84 ? 10.929 3.000 -4.178 1.00 84.69 84 LEU A C 1
ATOM 651 O O . LEU A 1 84 ? 10.219 2.620 -3.255 1.00 84.69 84 LEU A O 1
ATOM 655 N N . ARG A 1 85 ? 12.074 3.659 -3.981 1.00 87.56 85 ARG A N 1
ATOM 656 C CA . ARG A 1 85 ? 12.577 3.984 -2.647 1.00 87.56 85 ARG A CA 1
ATOM 657 C C . ARG A 1 85 ? 11.574 4.831 -1.876 1.00 87.56 85 ARG A C 1
ATOM 659 O O . ARG A 1 85 ? 11.318 4.529 -0.720 1.00 87.56 85 ARG A O 1
ATOM 666 N N . THR A 1 86 ? 10.970 5.834 -2.513 1.00 89.88 86 THR A N 1
ATOM 667 C CA . THR A 1 86 ? 9.908 6.636 -1.891 1.00 89.88 86 THR A CA 1
ATOM 668 C C . THR A 1 86 ? 8.692 5.785 -1.526 1.00 89.88 86 THR A C 1
ATOM 670 O O . THR A 1 86 ? 8.163 5.935 -0.432 1.00 89.88 86 THR A O 1
ATOM 673 N N . ILE A 1 87 ? 8.254 4.872 -2.397 1.00 90.00 87 ILE A N 1
ATOM 674 C CA . ILE A 1 87 ? 7.145 3.961 -2.070 1.00 90.00 87 ILE A CA 1
ATOM 675 C C . ILE A 1 87 ? 7.504 3.089 -0.859 1.00 90.00 87 ILE A C 1
ATOM 677 O O . ILE A 1 87 ? 6.713 3.010 0.074 1.00 90.00 87 ILE A O 1
ATOM 681 N N . CYS A 1 88 ? 8.697 2.490 -0.844 1.00 88.69 88 CYS A N 1
ATOM 682 C CA . CYS A 1 88 ? 9.161 1.653 0.261 1.00 88.69 88 CYS A CA 1
ATOM 683 C C . CYS A 1 88 ? 9.313 2.433 1.577 1.00 88.69 88 CYS A C 1
ATOM 685 O O . CYS A 1 88 ? 9.020 1.886 2.633 1.00 88.69 88 CYS A O 1
ATOM 687 N N . GLU A 1 89 ? 9.754 3.694 1.525 1.00 92.62 89 GLU A N 1
ATOM 688 C CA . GLU A 1 89 ? 9.888 4.575 2.695 1.00 92.62 89 GLU A CA 1
ATOM 689 C C . GLU A 1 89 ? 8.525 4.917 3.318 1.00 92.62 89 GLU A C 1
ATOM 691 O O . GLU A 1 89 ? 8.414 5.035 4.535 1.00 92.62 89 GLU A O 1
ATOM 696 N N . TYR A 1 90 ? 7.480 5.032 2.493 1.00 94.56 90 TYR A N 1
ATOM 697 C CA . TYR A 1 90 ? 6.113 5.364 2.910 1.00 94.56 90 TYR A CA 1
ATOM 698 C C . TYR A 1 90 ? 5.159 4.170 2.771 1.00 94.56 90 TYR A C 1
ATOM 700 O O . TYR A 1 90 ? 4.037 4.295 2.267 1.00 94.56 90 TYR A O 1
ATOM 708 N N . SER A 1 91 ? 5.619 3.008 3.233 1.00 92.94 91 SER A N 1
ATOM 709 C CA . SER A 1 91 ? 4.891 1.741 3.253 1.00 92.94 91 SER A CA 1
ATOM 710 C C . SER A 1 91 ? 5.128 1.026 4.581 1.00 92.94 91 SER A C 1
ATOM 712 O O . SER A 1 91 ? 6.267 0.915 5.025 1.00 92.94 91 SER A O 1
ATOM 714 N N . ASP A 1 92 ? 4.071 0.514 5.217 1.00 95.19 92 ASP A N 1
ATOM 715 C CA . ASP A 1 92 ? 4.209 -0.337 6.407 1.00 95.19 92 ASP A CA 1
ATOM 716 C C . ASP A 1 92 ? 4.659 -1.761 6.043 1.00 95.19 92 ASP A C 1
ATOM 718 O O . ASP A 1 92 ? 5.269 -2.454 6.854 1.00 95.19 92 ASP A O 1
ATOM 722 N N . CYS A 1 93 ? 4.351 -2.208 4.823 1.00 93.62 93 CYS A N 1
ATOM 723 C CA . CYS A 1 93 ? 4.744 -3.510 4.302 1.00 93.62 93 CYS A CA 1
ATOM 724 C C . CYS A 1 93 ? 4.881 -3.433 2.783 1.00 93.62 93 CYS A C 1
ATOM 726 O O . CYS A 1 93 ? 3.923 -3.123 2.075 1.00 93.62 93 CYS A O 1
ATOM 728 N N . THR A 1 94 ? 6.074 -3.724 2.271 1.00 92.50 94 THR A N 1
ATOM 729 C CA . THR A 1 94 ? 6.298 -3.851 0.829 1.00 92.50 94 THR A CA 1
ATOM 730 C C . THR A 1 94 ? 6.638 -5.296 0.520 1.00 92.50 94 THR A C 1
ATOM 732 O O . THR A 1 94 ? 7.538 -5.843 1.149 1.00 92.50 94 THR A O 1
ATOM 735 N N . ALA A 1 95 ? 5.918 -5.896 -0.422 1.00 91.25 95 ALA A N 1
ATOM 736 C CA . ALA A 1 95 ? 6.062 -7.299 -0.792 1.00 91.25 95 ALA A CA 1
ATOM 737 C C . ALA A 1 95 ? 6.182 -7.441 -2.312 1.00 91.25 95 ALA A C 1
ATOM 739 O O . ALA A 1 95 ? 5.536 -6.702 -3.062 1.00 91.25 95 ALA A O 1
ATOM 740 N N . ALA A 1 96 ? 6.971 -8.399 -2.791 1.00 89.69 96 ALA A N 1
ATOM 741 C CA . ALA A 1 96 ? 6.919 -8.779 -4.203 1.00 89.69 96 ALA A CA 1
ATOM 742 C C . ALA A 1 96 ? 5.688 -9.648 -4.521 1.00 89.69 96 ALA A C 1
ATOM 744 O O .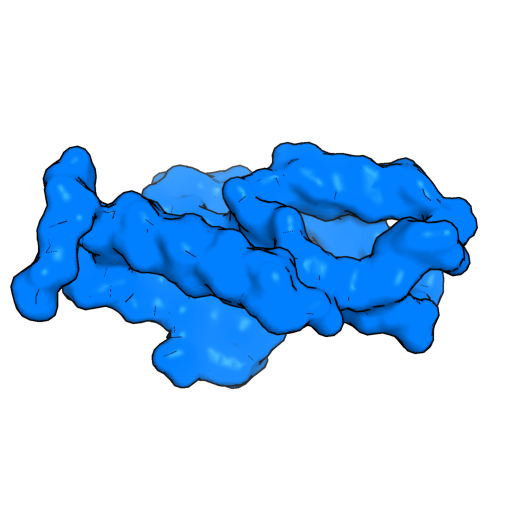 ALA A 1 96 ? 5.055 -10.222 -3.635 1.00 89.69 96 ALA A O 1
ATOM 745 N N . PHE A 1 97 ? 5.345 -9.789 -5.805 1.00 87.44 97 PHE A N 1
ATOM 746 C CA . PHE A 1 97 ? 4.286 -10.711 -6.237 1.00 87.44 97 PHE A CA 1
ATOM 747 C C . PHE A 1 97 ? 4.816 -12.148 -6.384 1.00 87.44 97 PHE A C 1
ATOM 749 O O . PHE A 1 97 ? 4.730 -12.770 -7.440 1.00 87.44 97 PHE A O 1
ATOM 756 N N . SER A 1 98 ? 5.391 -12.679 -5.306 1.00 89.25 98 SER A N 1
ATOM 757 C CA . SER A 1 98 ? 5.791 -14.082 -5.181 1.00 89.25 98 SER A CA 1
ATOM 758 C C . SER A 1 98 ? 5.019 -14.744 -4.033 1.00 89.25 98 SER A C 1
ATOM 760 O O . SER A 1 98 ? 4.581 -14.048 -3.117 1.00 89.25 98 SER A O 1
ATOM 762 N N . PRO A 1 99 ? 4.825 -16.076 -4.046 1.00 89.50 99 PRO A N 1
ATOM 763 C CA . PRO A 1 99 ? 4.103 -16.762 -2.973 1.00 89.50 99 PRO A CA 1
ATOM 764 C C . PRO A 1 99 ? 4.664 -16.470 -1.573 1.00 89.50 99 PRO A C 1
ATOM 766 O O . PRO A 1 99 ? 3.894 -16.217 -0.653 1.00 89.50 99 PRO A O 1
ATOM 769 N N . GLU A 1 100 ? 5.990 -16.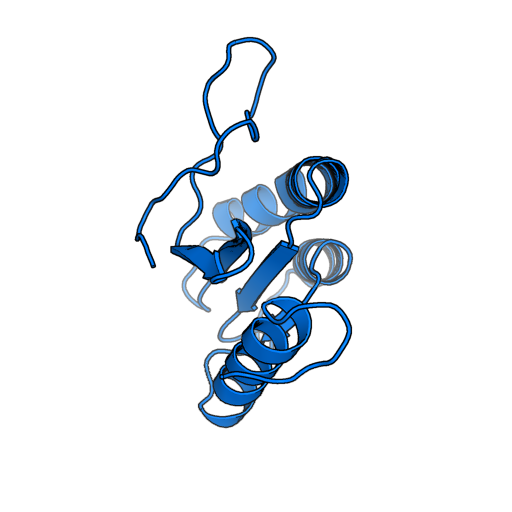448 -1.434 1.00 92.19 100 GLU A N 1
ATOM 770 C CA . GLU A 1 100 ? 6.691 -16.204 -0.166 1.00 92.19 100 GLU A CA 1
ATOM 771 C C . GLU A 1 100 ? 6.449 -14.780 0.358 1.00 92.19 100 GLU A C 1
ATOM 773 O O . GLU A 1 100 ? 6.145 -14.576 1.531 1.00 92.19 100 GLU A O 1
ATOM 778 N N . GLU A 1 101 ? 6.512 -13.788 -0.526 1.00 92.19 101 GLU A N 1
ATOM 779 C CA . GLU A 1 101 ? 6.322 -12.378 -0.177 1.00 92.19 101 GLU A CA 1
ATOM 780 C C . GLU A 1 101 ? 4.850 -12.050 0.101 1.00 92.19 101 GLU A C 1
ATOM 782 O O . GLU A 1 101 ? 4.527 -11.276 1.003 1.00 92.19 101 GLU A O 1
ATOM 787 N N . LEU A 1 102 ? 3.926 -12.688 -0.621 1.00 91.31 102 LEU A N 1
ATOM 788 C CA . LEU A 1 102 ? 2.501 -12.591 -0.319 1.00 91.31 102 LEU A CA 1
ATOM 789 C C . LEU A 1 102 ? 2.168 -13.226 1.037 1.00 91.31 102 LEU A C 1
ATOM 791 O O . LEU A 1 102 ? 1.293 -12.723 1.740 1.00 91.31 102 LEU A O 1
ATOM 795 N N . GLU A 1 103 ? 2.875 -14.280 1.446 1.00 93.75 103 GLU A N 1
ATOM 796 C CA . GLU A 1 103 ? 2.742 -14.838 2.793 1.00 93.75 103 GLU A CA 1
ATOM 797 C C . GLU A 1 103 ? 3.235 -13.851 3.865 1.00 93.75 103 GLU A C 1
ATOM 799 O O . GLU A 1 103 ? 2.603 -13.721 4.915 1.00 93.75 103 GLU A O 1
ATOM 804 N N . LEU A 1 104 ? 4.308 -13.094 3.598 1.00 93.06 104 LEU A N 1
ATOM 805 C CA . LEU A 1 104 ? 4.745 -12.001 4.478 1.00 93.06 104 LEU A CA 1
ATOM 806 C C . LEU A 1 104 ? 3.685 -10.903 4.590 1.00 93.06 104 LEU A C 1
ATOM 808 O O . LEU A 1 104 ? 3.425 -10.424 5.694 1.00 93.06 104 LEU A O 1
ATOM 812 N N . LEU A 1 105 ? 3.031 -10.543 3.482 1.00 93.06 105 LEU A N 1
ATOM 813 C CA . LEU A 1 105 ? 1.918 -9.594 3.505 1.00 93.06 105 LEU A CA 1
ATOM 814 C C . LEU A 1 105 ? 0.758 -10.115 4.362 1.00 93.06 105 LEU A C 1
ATOM 816 O O . LEU A 1 105 ? 0.212 -9.361 5.164 1.00 93.06 105 LEU A O 1
ATOM 820 N N . VAL A 1 106 ? 0.385 -11.391 4.231 1.00 92.12 106 VAL A N 1
ATOM 821 C CA . VAL A 1 106 ? -0.671 -11.994 5.063 1.00 92.12 106 VAL A CA 1
ATOM 822 C C . VAL A 1 106 ? -0.290 -11.934 6.541 1.00 92.12 106 VAL A C 1
ATOM 824 O O . VAL A 1 106 ? -1.067 -11.413 7.338 1.00 92.12 106 VAL A O 1
ATOM 827 N N . LYS A 1 107 ? 0.930 -12.352 6.897 1.00 92.94 107 LYS A N 1
ATOM 828 C CA . LYS A 1 107 ? 1.435 -12.281 8.278 1.00 92.94 107 LYS A CA 1
ATOM 829 C C . LYS A 1 107 ? 1.421 -10.855 8.819 1.00 92.94 107 LYS A C 1
ATOM 831 O O . LYS A 1 107 ? 1.033 -10.638 9.963 1.00 92.94 107 LYS A O 1
ATOM 836 N N . PHE A 1 108 ? 1.799 -9.875 8.000 1.00 93.69 108 PHE A N 1
ATOM 837 C CA . PHE A 1 108 ? 1.719 -8.464 8.364 1.00 93.69 108 PHE A CA 1
ATOM 838 C C . PHE A 1 108 ? 0.279 -8.046 8.693 1.00 93.69 108 PHE A C 1
ATOM 840 O O . PHE A 1 108 ? 0.051 -7.429 9.736 1.00 93.69 108 PHE A O 1
ATOM 847 N N . LEU A 1 109 ? -0.690 -8.397 7.839 1.00 91.25 109 LEU A N 1
ATOM 848 C CA . LEU A 1 109 ? -2.104 -8.074 8.048 1.00 91.25 109 LEU A CA 1
ATOM 849 C C . LEU A 1 109 ? -2.668 -8.740 9.308 1.00 91.25 109 LEU A C 1
ATOM 851 O O . LEU A 1 109 ? -3.451 -8.113 10.014 1.00 91.25 109 LEU A O 1
ATOM 855 N N . GLU A 1 110 ? -2.274 -9.977 9.603 1.00 90.00 110 GLU A N 1
ATOM 856 C CA . GLU A 1 110 ? -2.695 -10.698 10.810 1.00 90.00 110 GLU A CA 1
ATOM 857 C C . GLU A 1 110 ? -2.112 -10.060 12.076 1.00 90.00 110 GLU A C 1
ATOM 859 O O . GLU A 1 110 ? -2.862 -9.686 12.978 1.00 90.00 110 GLU A O 1
ATOM 864 N N . GLN A 1 111 ? -0.793 -9.839 12.110 1.00 88.38 111 GLN A N 1
ATOM 865 C CA . GLN A 1 111 ? -0.090 -9.246 13.256 1.00 88.38 111 GLN A CA 1
ATOM 866 C C . GLN A 1 111 ? -0.591 -7.845 13.600 1.00 88.38 111 GLN A C 1
ATOM 868 O O . GLN A 1 111 ? -0.654 -7.474 14.767 1.00 88.38 111 GLN A O 1
ATOM 873 N N . HIS A 1 112 ? -0.938 -7.055 12.586 1.00 86.81 112 HIS A N 1
ATOM 874 C CA . HIS A 1 112 ? -1.400 -5.685 12.780 1.00 86.81 112 HIS A CA 1
ATOM 875 C C . HIS A 1 112 ? -2.926 -5.577 12.786 1.00 86.81 112 HIS A C 1
ATOM 877 O O . HIS A 1 112 ? -3.448 -4.484 13.017 1.00 86.81 112 HIS A O 1
ATOM 883 N N . GLY A 1 113 ? -3.638 -6.660 12.464 1.00 78.81 113 GLY A N 1
ATOM 884 C CA . GLY A 1 113 ? -5.097 -6.731 12.411 1.00 78.81 113 GLY A CA 1
ATOM 885 C C . GLY A 1 113 ? -5.722 -7.246 13.704 1.00 78.81 113 GLY A C 1
ATOM 886 O O . GLY A 1 113 ? -6.856 -6.867 14.001 1.00 78.81 113 GLY A O 1
ATOM 887 N N . GLY A 1 114 ? -4.997 -8.061 14.471 1.00 65.38 114 GLY A N 1
ATOM 888 C CA . GLY A 1 114 ? -5.371 -8.417 15.839 1.00 65.38 114 GLY A CA 1
ATOM 889 C C . GLY A 1 114 ? -5.263 -7.226 16.797 1.00 65.38 114 GLY A C 1
ATOM 890 O O . GLY A 1 114 ? -4.573 -6.244 16.510 1.00 65.38 114 GLY A O 1
ATOM 891 N N . ASP A 1 115 ? -5.959 -7.305 17.932 1.00 52.22 115 ASP A N 1
ATOM 892 C CA . ASP A 1 115 ? -5.670 -6.459 19.096 1.00 52.22 115 ASP A CA 1
ATOM 893 C C . ASP A 1 115 ? -4.193 -6.616 19.507 1.00 52.22 115 ASP A C 1
ATOM 895 O O . ASP A 1 115 ? -3.522 -7.554 19.072 1.00 52.22 115 ASP A O 1
ATOM 899 N N . GLU A 1 116 ? -3.679 -5.708 20.342 1.00 49.69 116 GLU A N 1
ATOM 900 C CA . GLU A 1 116 ? -2.265 -5.603 20.769 1.00 49.69 116 GLU A CA 1
ATOM 901 C C . GLU A 1 116 ? -1.648 -6.879 21.408 1.00 49.69 116 GLU A C 1
ATOM 903 O O . GLU A 1 116 ? -0.499 -6.849 21.836 1.00 49.69 116 GLU A O 1
ATOM 908 N N . ASP A 1 117 ? -2.362 -8.008 21.411 1.00 46.12 117 ASP A N 1
ATOM 909 C CA . ASP A 1 117 ? -1.956 -9.312 21.943 1.00 46.12 117 ASP A CA 1
ATOM 910 C C . ASP A 1 117 ? -1.886 -10.448 20.889 1.00 46.12 117 ASP A C 1
ATOM 912 O O . ASP A 1 117 ? -1.663 -11.606 21.232 1.00 46.12 117 ASP A O 1
ATOM 916 N N . GLY A 1 118 ? -2.071 -10.165 19.591 1.00 42.59 118 GLY A N 1
ATOM 917 C CA . GLY A 1 118 ? -1.776 -11.129 18.513 1.00 42.59 118 GLY A CA 1
ATOM 918 C C . GLY A 1 118 ? -2.560 -12.451 18.554 1.00 42.59 118 GLY A C 1
ATOM 919 O O . GLY A 1 118 ? -2.125 -13.436 17.956 1.00 42.59 118 GLY A O 1
ATOM 920 N N . THR A 1 119 ? -3.705 -12.493 19.237 1.00 38.75 119 THR A N 1
ATOM 921 C CA . THR A 1 119 ? -4.554 -13.687 19.311 1.00 38.75 119 THR A CA 1
ATOM 922 C C . THR A 1 119 ? -5.752 -13.515 18.382 1.00 38.75 119 THR A C 1
ATOM 924 O O . THR A 1 119 ? -6.576 -12.623 18.565 1.00 38.75 119 THR A O 1
ATOM 927 N N . LEU A 1 120 ? -5.816 -14.355 17.349 1.00 43.94 120 LEU A N 1
ATOM 928 C CA . LEU A 1 120 ? -7.013 -14.558 16.537 1.00 43.94 120 LEU A CA 1
ATOM 929 C C . LEU A 1 120 ? -7.923 -15.522 17.319 1.00 43.94 120 LEU A C 1
ATOM 931 O O . LEU A 1 120 ? -7.507 -16.656 17.563 1.00 43.94 120 LEU A O 1
ATOM 935 N N . GLU A 1 121 ? -9.109 -15.078 17.746 1.00 35.59 121 GLU A N 1
ATOM 936 C CA . GLU A 1 121 ? -10.197 -15.992 18.156 1.00 35.59 121 GLU A CA 1
ATOM 937 C C . GLU A 1 121 ? -10.860 -16.650 16.937 1.00 35.59 121 GLU A C 1
ATOM 939 O O . GLU A 1 121 ? -11.061 -15.952 15.912 1.00 35.59 121 GLU A O 1
#

Foldseek 3Di:
DDAQDFDPQQAPDPVRHTDTARDWDAFPVGAIEGEHEEEPPDDPVVLQVCLVCLQVNLVRSVVVVHFYEYEYEPPVPDPCPPSVVSNVVSHPAYFYPDPVRVVVVVVSCQCSRDDVPSDDD